Protein AF-A0A4R5XSG5-F1 (afdb_monomer_lite)

Foldseek 3Di:
DDDDDDDDPPVNVVVVVVVVVVVCVVVVVVVVVVVVVVVVVVVVVVQVVVVVVQVVCCVVPVDRPQDFDQDPNKTWGWDADVVVPFIKIWTDDPHDIDIDTDD

pLDDT: mean 76.27, std 11.82, range [43.53, 94.81]

Sequence (103 aa):
MLKNNQGFALYESMLALGCITFLCLTILPLLSIIVMKVEDSKERANSWVVLHEQIQSIHASGQIQSFEIIRDGVAYTTILDEGEGGLCIHYETRSKKKKTCLS

Radius of gyration: 26.03 Å; chains: 1; bounding box: 62×28×70 Å

Secondary structure (DSSP, 8-state):
-----SS--HHHHHHHHHHHHHHHHHHHHHHHHHHHHHHHHHHHHHHHHHHHHHHHHHHHHSS-----EEETTEEEEEEEETTTTEEEEEEEETTEEEEEE--

Structure (mmCIF, N/CA/C/O backbone):
data_AF-A0A4R5XSG5-F1
#
_entry.id   AF-A0A4R5XSG5-F1
#
loop_
_atom_site.group_PDB
_atom_site.id
_atom_site.type_symbol
_atom_site.label_atom_id
_atom_site.label_alt_id
_atom_site.label_comp_id
_atom_site.label_asym_id
_atom_site.label_entity_id
_atom_site.label_seq_id
_atom_site.pdbx_PDB_ins_code
_atom_site.Cartn_x
_atom_site.Cartn_y
_atom_site.Cartn_z
_atom_site.occupancy
_atom_site.B_iso_or_equiv
_atom_site.auth_seq_id
_atom_site.auth_comp_id
_atom_site.auth_asym_id
_atom_site.auth_atom_id
_atom_site.pdbx_PDB_model_num
ATOM 1 N N . MET A 1 1 ? 34.759 -10.744 -47.020 1.00 43.53 1 MET A N 1
ATOM 2 C CA . MET A 1 1 ? 33.456 -11.439 -47.091 1.00 43.53 1 MET A CA 1
ATOM 3 C C . MET A 1 1 ? 32.662 -11.076 -45.844 1.00 43.53 1 MET A C 1
ATOM 5 O O . MET A 1 1 ? 32.929 -11.625 -44.790 1.00 43.53 1 MET A O 1
ATOM 9 N N . LEU A 1 2 ? 31.743 -10.118 -45.948 1.00 53.38 2 LEU A N 1
ATOM 10 C CA . LEU A 1 2 ? 30.639 -9.958 -44.999 1.00 53.38 2 LEU A CA 1
ATOM 11 C C . LEU A 1 2 ? 29.453 -9.455 -45.825 1.00 53.38 2 LEU A C 1
ATOM 13 O O . LEU A 1 2 ? 29.273 -8.262 -46.049 1.00 53.38 2 LEU A O 1
ATOM 17 N N . LYS A 1 3 ? 28.751 -10.400 -46.447 1.00 47.97 3 LYS A N 1
ATOM 18 C CA . LYS A 1 3 ? 27.628 -10.122 -47.339 1.00 47.97 3 LYS A CA 1
ATOM 19 C C . LYS A 1 3 ? 26.372 -10.173 -46.469 1.00 47.97 3 LYS A C 1
ATOM 21 O O . LYS A 1 3 ? 25.848 -11.254 -46.227 1.00 47.97 3 LYS A O 1
ATOM 26 N N . ASN A 1 4 ? 25.964 -9.025 -45.924 1.00 57.09 4 ASN A N 1
ATOM 27 C CA . ASN A 1 4 ? 24.727 -8.910 -45.154 1.00 57.09 4 ASN A CA 1
ATOM 28 C C . ASN A 1 4 ? 23.546 -8.786 -46.126 1.00 57.09 4 ASN A C 1
ATOM 30 O O . ASN A 1 4 ? 23.193 -7.688 -46.546 1.00 57.09 4 ASN A O 1
ATOM 34 N N . ASN A 1 5 ? 22.980 -9.923 -46.525 1.00 60.25 5 ASN A N 1
ATOM 35 C CA . ASN A 1 5 ? 21.681 -9.971 -47.183 1.00 60.25 5 ASN A CA 1
ATOM 36 C C . ASN A 1 5 ? 20.633 -10.324 -46.114 1.00 60.25 5 ASN A C 1
ATOM 38 O O . ASN A 1 5 ? 20.635 -11.438 -45.605 1.00 60.25 5 ASN A O 1
ATOM 42 N N . GLN A 1 6 ? 19.731 -9.377 -45.832 1.00 61.69 6 GLN A N 1
ATOM 43 C CA . GLN A 1 6 ? 18.424 -9.581 -45.179 1.00 61.69 6 GLN A CA 1
ATOM 44 C C . GLN A 1 6 ? 18.393 -9.975 -43.685 1.00 61.69 6 GLN A C 1
ATOM 46 O O . GLN A 1 6 ? 17.587 -10.807 -43.275 1.00 61.69 6 GLN A O 1
ATOM 51 N N . GLY A 1 7 ? 19.172 -9.301 -42.837 1.00 58.97 7 GLY A N 1
ATOM 52 C CA . GLY A 1 7 ? 18.981 -9.327 -41.382 1.00 58.97 7 GLY A CA 1
ATOM 53 C C . GLY A 1 7 ? 19.482 -8.038 -40.733 1.00 58.97 7 GLY A C 1
ATOM 54 O O . GLY A 1 7 ? 20.479 -7.480 -41.199 1.00 58.97 7 GLY A O 1
ATOM 55 N N . PHE A 1 8 ? 18.769 -7.563 -39.699 1.00 59.88 8 PHE A N 1
ATOM 56 C CA . PHE A 1 8 ? 19.156 -6.424 -38.848 1.00 59.88 8 PHE A CA 1
ATOM 57 C C . PHE A 1 8 ? 20.666 -6.471 -38.581 1.00 59.88 8 PHE A C 1
ATOM 59 O O . PHE A 1 8 ? 21.185 -7.501 -38.137 1.00 59.88 8 PHE A O 1
ATOM 66 N N . ALA A 1 9 ? 21.391 -5.396 -38.896 1.00 76.50 9 ALA A N 1
ATOM 67 C CA . ALA A 1 9 ? 22.835 -5.388 -38.695 1.00 76.50 9 ALA A CA 1
ATOM 68 C C . ALA A 1 9 ? 23.137 -5.539 -37.193 1.00 76.50 9 ALA A C 1
ATOM 70 O O . ALA A 1 9 ? 22.435 -4.967 -36.364 1.00 76.50 9 ALA A O 1
ATOM 71 N N . LEU A 1 10 ? 24.193 -6.274 -36.821 1.00 77.69 10 LEU A N 1
ATOM 72 C CA . LEU A 1 10 ? 24.550 -6.522 -35.410 1.00 77.69 10 LEU A CA 1
ATOM 73 C C . LEU A 1 10 ? 24.588 -5.241 -34.555 1.00 77.69 10 LEU A C 1
ATOM 75 O O . LEU A 1 10 ? 24.213 -5.265 -33.384 1.00 77.69 10 LEU A O 1
ATOM 79 N N . TYR A 1 11 ? 25.001 -4.117 -35.151 1.00 80.19 11 TYR A N 1
ATOM 80 C CA . TYR A 1 11 ? 25.010 -2.812 -34.488 1.00 80.19 11 TYR A CA 1
ATOM 81 C C . TYR A 1 11 ? 23.590 -2.313 -34.157 1.00 80.19 11 TYR A C 1
ATOM 83 O O . TYR A 1 11 ? 23.358 -1.800 -33.064 1.00 80.19 11 TYR A O 1
ATOM 91 N N . GLU A 1 12 ? 22.631 -2.493 -35.067 1.00 80.88 12 GLU A N 1
ATOM 92 C CA . GLU A 1 12 ? 21.232 -2.103 -34.874 1.00 80.88 12 GLU A CA 1
ATOM 93 C C . GLU A 1 12 ? 20.579 -2.974 -33.799 1.00 80.88 12 GLU A C 1
ATOM 95 O O . GLU A 1 12 ? 19.838 -2.467 -32.960 1.00 80.88 12 GLU A O 1
ATOM 100 N N . SER A 1 13 ? 20.903 -4.272 -33.767 1.00 84.81 13 SER A N 1
ATOM 101 C CA . SER A 1 13 ? 20.431 -5.182 -32.718 1.00 84.81 13 SER A CA 1
ATOM 102 C C . SER A 1 13 ? 20.966 -4.802 -31.336 1.00 84.81 13 SER A C 1
ATOM 104 O O . SER A 1 13 ? 20.212 -4.817 -30.365 1.00 84.81 13 SER A O 1
ATOM 106 N N . MET A 1 14 ? 22.244 -4.417 -31.234 1.00 86.88 14 MET A N 1
ATOM 107 C CA . MET A 1 14 ? 22.824 -3.932 -29.976 1.00 86.88 14 MET A CA 1
ATOM 108 C C . MET A 1 14 ? 22.182 -2.624 -29.511 1.00 86.88 14 MET A C 1
ATOM 110 O O . MET A 1 14 ? 21.879 -2.475 -28.327 1.00 86.88 14 MET A O 1
ATOM 114 N N . LEU A 1 15 ? 21.931 -1.696 -30.436 1.00 88.69 15 LEU A N 1
ATOM 115 C CA . LEU A 1 15 ? 21.280 -0.427 -30.123 1.00 88.69 15 LEU A CA 1
ATOM 116 C C . LEU A 1 15 ? 19.830 -0.640 -29.663 1.00 88.69 15 LEU A C 1
ATOM 118 O O . LEU A 1 15 ? 19.426 -0.089 -28.640 1.00 88.69 15 LEU A O 1
ATOM 122 N N . ALA A 1 16 ? 19.077 -1.505 -30.347 1.00 89.88 16 ALA A N 1
ATOM 123 C CA . ALA A 1 16 ? 17.715 -1.862 -29.957 1.00 89.88 16 ALA A CA 1
ATOM 124 C C . ALA A 1 16 ? 17.665 -2.520 -28.568 1.00 89.88 16 ALA A C 1
ATOM 126 O O . ALA A 1 16 ? 16.826 -2.155 -27.743 1.00 89.88 16 ALA A O 1
ATOM 127 N N . LEU A 1 17 ? 18.591 -3.438 -28.270 1.00 91.12 17 LEU A N 1
ATOM 128 C CA . LEU A 1 17 ? 18.682 -4.073 -26.955 1.00 91.12 17 LEU A CA 1
ATOM 129 C C . LEU A 1 17 ? 19.006 -3.050 -25.852 1.00 91.12 17 LEU A C 1
ATOM 131 O O . LEU A 1 17 ? 18.400 -3.084 -24.780 1.00 91.12 17 LEU A O 1
ATOM 135 N N . GLY A 1 18 ? 19.905 -2.100 -26.126 1.00 92.75 18 GLY A N 1
ATOM 136 C CA . GLY A 1 18 ? 20.209 -0.986 -25.224 1.00 92.75 18 GLY A CA 1
ATOM 137 C C . GLY A 1 18 ? 18.979 -0.124 -24.921 1.00 92.75 18 GLY A C 1
ATOM 138 O O . GLY A 1 18 ? 18.693 0.172 -23.762 1.00 92.75 18 GLY A O 1
ATOM 139 N N . CYS A 1 19 ? 18.189 0.214 -25.941 1.00 92.75 19 CYS A N 1
ATOM 140 C CA . CYS A 1 19 ? 16.945 0.960 -25.752 1.00 92.75 19 CYS A CA 1
ATOM 141 C C . CYS A 1 19 ? 15.908 0.176 -24.934 1.00 92.75 19 CYS A C 1
ATOM 143 O O . CYS A 1 19 ? 15.300 0.736 -24.024 1.00 92.75 19 CYS A O 1
ATOM 145 N N . ILE A 1 20 ? 15.722 -1.118 -25.217 1.00 93.94 20 ILE A N 1
ATOM 146 C CA . ILE A 1 20 ? 14.758 -1.963 -24.494 1.00 93.94 20 ILE A CA 1
ATOM 147 C C . ILE A 1 20 ? 15.161 -2.101 -23.026 1.00 93.94 20 ILE A C 1
ATOM 149 O O . ILE A 1 20 ? 14.332 -1.920 -22.139 1.00 93.94 20 ILE A O 1
ATOM 153 N N . THR A 1 21 ? 16.436 -2.373 -22.754 1.00 93.44 21 THR A N 1
ATOM 154 C CA . THR A 1 21 ? 16.940 -2.495 -21.379 1.00 93.44 21 THR A CA 1
ATOM 155 C C . THR A 1 21 ? 16.804 -1.185 -20.605 1.00 93.44 21 THR A C 1
ATOM 157 O O . THR A 1 21 ? 16.334 -1.206 -19.469 1.00 93.44 21 THR A O 1
ATOM 160 N N . PHE A 1 22 ? 17.107 -0.041 -21.224 1.00 94.81 22 PHE A N 1
ATOM 161 C CA . PHE A 1 22 ? 16.880 1.275 -20.622 1.00 94.81 22 PHE A CA 1
ATOM 162 C C . PHE A 1 22 ? 15.397 1.530 -20.305 1.00 94.81 22 PHE A C 1
ATOM 164 O O . PHE A 1 22 ? 15.054 1.994 -19.213 1.00 94.81 22 PHE A O 1
ATOM 171 N N . LEU A 1 23 ? 14.494 1.177 -21.224 1.00 93.69 23 LEU A N 1
ATOM 172 C CA . LEU A 1 23 ? 13.052 1.266 -20.989 1.00 93.69 23 LEU A CA 1
ATOM 173 C C . LEU A 1 23 ? 12.610 0.352 -19.842 1.00 93.69 23 LEU A C 1
ATOM 175 O O . LEU A 1 23 ? 11.880 0.790 -18.959 1.00 93.69 23 LEU A O 1
ATOM 179 N N . CYS A 1 24 ? 13.088 -0.889 -19.782 1.00 93.00 24 CYS A N 1
ATOM 180 C CA . CYS A 1 24 ? 12.766 -1.790 -18.676 1.00 93.00 24 CYS A CA 1
ATOM 181 C C . CYS A 1 24 ? 13.254 -1.242 -17.327 1.00 93.00 24 CYS A C 1
ATOM 183 O O . CYS A 1 24 ? 12.506 -1.274 -16.350 1.00 93.00 24 CYS A O 1
ATOM 185 N N . LEU A 1 25 ? 14.469 -0.688 -17.277 1.00 93.25 25 LEU A N 1
ATOM 186 C CA . LEU A 1 25 ? 15.041 -0.106 -16.059 1.00 93.25 25 LEU A CA 1
ATOM 187 C C . LEU A 1 25 ? 14.273 1.120 -15.557 1.00 93.25 25 LEU A C 1
ATOM 189 O O . LEU A 1 25 ? 14.309 1.402 -14.364 1.00 93.25 25 LEU A O 1
ATOM 193 N N . THR A 1 26 ? 13.570 1.836 -16.434 1.00 92.31 26 THR A N 1
ATOM 194 C CA . THR A 1 26 ? 12.767 3.010 -16.060 1.00 92.31 26 THR A CA 1
ATOM 195 C C . THR A 1 26 ? 11.314 2.649 -15.754 1.00 92.31 26 THR A C 1
ATOM 197 O O . THR A 1 26 ? 10.748 3.140 -14.779 1.00 92.31 26 THR A O 1
ATOM 200 N N . ILE A 1 27 ? 10.712 1.748 -16.531 1.00 94.06 27 ILE A N 1
ATOM 201 C CA . ILE A 1 27 ? 9.302 1.362 -16.386 1.00 94.06 27 ILE A CA 1
ATOM 202 C C . ILE A 1 27 ? 9.074 0.520 -15.127 1.00 94.06 27 ILE A C 1
ATOM 204 O O . ILE A 1 27 ? 8.101 0.754 -14.412 1.00 94.06 27 ILE A O 1
ATOM 208 N N . LEU A 1 28 ? 9.959 -0.432 -14.815 1.00 92.06 28 LEU A N 1
ATOM 209 C CA . LEU A 1 28 ? 9.797 -1.301 -13.643 1.00 92.06 28 LEU A CA 1
ATOM 210 C C . LEU A 1 28 ? 9.722 -0.538 -12.305 1.00 92.06 28 LEU A C 1
ATOM 212 O O . LEU A 1 28 ? 8.766 -0.771 -11.558 1.00 92.06 28 LEU A O 1
ATOM 216 N N . PRO A 1 29 ? 10.643 0.392 -11.972 1.00 91.44 29 PRO A N 1
ATOM 217 C CA . PRO A 1 29 ? 10.531 1.150 -10.728 1.00 91.44 29 PRO A CA 1
ATOM 218 C C . PRO A 1 29 ? 9.306 2.072 -10.723 1.00 91.44 29 PRO A C 1
ATOM 220 O O . PRO A 1 29 ? 8.659 2.212 -9.685 1.00 91.44 29 PRO A O 1
ATOM 223 N N . LEU A 1 30 ? 8.933 2.654 -11.869 1.00 92.88 30 LEU A N 1
ATOM 224 C CA . LEU A 1 30 ? 7.721 3.471 -11.980 1.00 92.88 30 LEU A CA 1
ATOM 225 C C . LEU A 1 30 ? 6.460 2.661 -11.668 1.00 92.88 30 LEU A C 1
ATOM 227 O O . LEU A 1 30 ? 5.628 3.113 -10.881 1.00 92.88 30 LEU A O 1
ATOM 231 N N . LEU A 1 31 ? 6.338 1.453 -12.224 1.00 91.31 31 LEU A N 1
ATOM 232 C CA . LEU A 1 31 ? 5.224 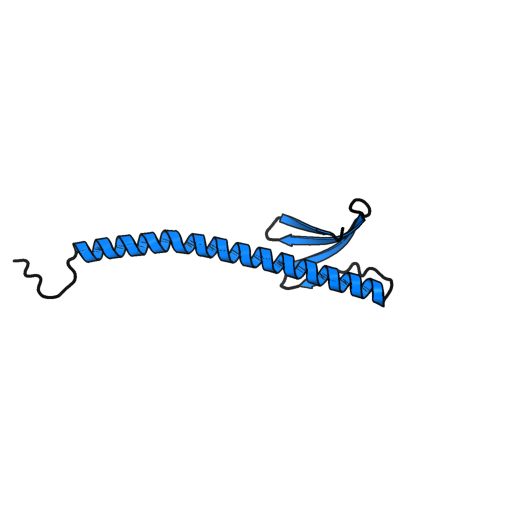0.553 -11.927 1.00 91.31 31 LEU A CA 1
ATOM 233 C C . LEU A 1 31 ? 5.168 0.207 -10.439 1.00 91.31 31 LEU A C 1
ATOM 235 O O . LEU A 1 31 ? 4.096 0.282 -9.844 1.00 91.31 31 LEU A O 1
ATOM 239 N N . SER A 1 32 ? 6.312 -0.088 -9.815 1.00 89.44 32 SER A N 1
ATOM 240 C CA . SER A 1 32 ? 6.368 -0.356 -8.374 1.00 89.44 32 SER A CA 1
ATOM 241 C C . SER A 1 32 ? 5.854 0.829 -7.550 1.00 89.44 32 SER A C 1
ATOM 243 O O . SER A 1 32 ? 5.058 0.640 -6.632 1.00 89.44 32 SER A O 1
ATOM 245 N N . ILE A 1 33 ? 6.262 2.057 -7.885 1.00 90.06 33 ILE A N 1
ATOM 246 C CA . ILE A 1 33 ? 5.804 3.271 -7.190 1.00 90.06 33 ILE A CA 1
ATOM 247 C C . ILE A 1 33 ? 4.292 3.462 -7.360 1.00 90.06 33 ILE A C 1
ATOM 249 O O . ILE A 1 33 ? 3.606 3.835 -6.407 1.00 90.06 33 ILE A O 1
ATOM 253 N N . ILE A 1 34 ? 3.765 3.215 -8.561 1.00 90.94 34 ILE A N 1
ATOM 254 C CA . ILE A 1 34 ? 2.330 3.335 -8.843 1.00 90.94 34 ILE A CA 1
ATOM 255 C C . ILE A 1 34 ? 1.542 2.310 -8.029 1.00 90.94 34 ILE A C 1
ATOM 257 O O . ILE A 1 34 ? 0.587 2.691 -7.356 1.00 90.94 34 ILE A O 1
ATOM 261 N N . VAL A 1 35 ? 1.956 1.040 -8.034 1.00 90.19 35 VAL A N 1
ATOM 262 C CA . VAL A 1 35 ? 1.285 -0.022 -7.269 1.00 90.19 35 VAL A CA 1
ATOM 263 C C . VAL A 1 35 ? 1.275 0.310 -5.778 1.00 90.19 35 VAL A C 1
ATOM 265 O O . VAL A 1 35 ? 0.216 0.259 -5.160 1.00 90.19 35 VAL A O 1
ATOM 268 N N . MET A 1 36 ? 2.403 0.762 -5.220 1.00 84.00 36 MET A N 1
ATOM 269 C CA . MET A 1 36 ? 2.464 1.182 -3.815 1.00 84.00 36 MET A CA 1
ATOM 270 C C . MET A 1 36 ? 1.496 2.332 -3.503 1.00 84.00 36 MET A C 1
ATOM 272 O O . MET A 1 36 ? 0.822 2.309 -2.477 1.00 84.00 36 MET A O 1
ATOM 276 N N . LYS A 1 37 ? 1.383 3.328 -4.393 1.00 86.25 37 LYS A N 1
ATOM 277 C CA . LYS A 1 37 ? 0.424 4.431 -4.218 1.00 86.25 37 LYS A CA 1
ATOM 278 C C . LYS A 1 37 ? -1.028 3.966 -4.296 1.00 86.25 37 LYS A C 1
ATOM 280 O O . LYS A 1 37 ? -1.872 4.503 -3.582 1.00 86.25 37 LYS A O 1
ATOM 285 N N . VAL A 1 38 ? -1.326 3.005 -5.168 1.00 86.50 38 VAL A N 1
ATOM 286 C CA . VAL A 1 38 ? -2.671 2.430 -5.297 1.00 86.50 38 VAL A CA 1
ATOM 287 C C . VAL A 1 38 ? -3.041 1.652 -4.036 1.00 86.50 38 VAL A C 1
ATOM 289 O O . VAL A 1 38 ? -4.143 1.840 -3.526 1.00 86.50 38 VAL A O 1
ATOM 292 N N . GLU A 1 39 ? -2.122 0.851 -3.494 1.00 84.12 39 GLU A N 1
ATOM 293 C CA . GLU A 1 39 ? -2.320 0.150 -2.218 1.00 84.12 39 GLU A CA 1
ATOM 294 C C . GLU A 1 39 ? -2.572 1.138 -1.070 1.00 84.12 39 GLU A C 1
ATOM 296 O O . GLU A 1 39 ? -3.590 1.031 -0.388 1.00 84.12 39 GLU A O 1
ATOM 301 N N . ASP A 1 40 ? -1.731 2.169 -0.924 1.00 83.50 40 ASP A N 1
ATOM 302 C CA . ASP A 1 40 ? -1.910 3.220 0.090 1.00 83.50 40 ASP A CA 1
ATOM 303 C C . ASP A 1 40 ? -3.266 3.939 -0.047 1.00 83.50 40 ASP A C 1
ATOM 305 O O . ASP A 1 40 ? -3.914 4.276 0.949 1.00 83.50 40 ASP A O 1
ATOM 309 N N . SER A 1 41 ? -3.705 4.201 -1.282 1.00 83.44 41 SER A N 1
ATOM 310 C CA . SER A 1 41 ? -5.003 4.826 -1.548 1.00 83.44 41 SER A CA 1
ATOM 311 C C . SER A 1 41 ? -6.163 3.900 -1.194 1.00 83.44 41 SER A C 1
ATOM 313 O O . SER A 1 41 ? -7.173 4.368 -0.666 1.00 83.44 41 SER A O 1
ATOM 315 N N . LYS A 1 42 ? -6.032 2.600 -1.475 1.00 84.56 42 LYS A N 1
ATOM 316 C CA . LYS A 1 42 ? -7.043 1.596 -1.139 1.00 84.56 42 LYS A CA 1
ATOM 317 C C . LYS A 1 42 ? -7.197 1.470 0.376 1.00 84.56 42 LYS A C 1
ATOM 319 O O . LYS A 1 42 ? -8.318 1.486 0.872 1.00 84.56 42 LYS A O 1
ATOM 324 N N . GLU A 1 43 ? -6.094 1.424 1.118 1.00 82.12 43 GLU A N 1
ATOM 325 C CA . GLU A 1 43 ? -6.123 1.366 2.584 1.00 82.12 43 GLU A CA 1
ATOM 326 C C . GLU A 1 43 ? -6.782 2.601 3.209 1.00 82.12 43 GLU A C 1
ATOM 328 O O . GLU A 1 43 ? -7.576 2.463 4.139 1.00 82.12 43 GLU A O 1
ATOM 333 N N . ARG A 1 44 ? -6.508 3.800 2.670 1.00 82.31 44 ARG A N 1
ATOM 334 C CA . ARG A 1 44 ? -7.192 5.037 3.084 1.00 82.31 44 ARG A CA 1
ATOM 335 C C . ARG A 1 44 ? -8.686 5.000 2.775 1.00 82.31 44 ARG A C 1
ATOM 337 O O . ARG A 1 44 ? -9.484 5.442 3.590 1.00 82.31 44 ARG A O 1
ATOM 344 N N . ALA A 1 45 ? -9.082 4.498 1.607 1.00 83.31 45 ALA A N 1
ATOM 345 C CA . ALA A 1 45 ? -10.498 4.355 1.281 1.00 83.31 45 ALA A CA 1
ATOM 346 C C . ALA A 1 45 ? -11.183 3.379 2.252 1.00 83.31 45 ALA A C 1
ATOM 348 O O . ALA A 1 45 ? -12.229 3.702 2.808 1.00 83.31 45 ALA A O 1
ATOM 349 N N . ASN A 1 46 ? -10.549 2.237 2.533 1.00 83.19 46 ASN A N 1
ATOM 350 C CA . ASN A 1 46 ? -11.046 1.264 3.501 1.00 83.19 46 ASN A CA 1
ATOM 351 C C . ASN A 1 46 ? -11.188 1.872 4.905 1.00 83.19 46 ASN A C 1
ATOM 353 O O . ASN A 1 46 ? -12.210 1.637 5.546 1.00 83.19 46 ASN A O 1
ATOM 357 N N . SER A 1 47 ? -10.233 2.691 5.371 1.00 79.75 47 SER A N 1
ATOM 358 C CA . SER A 1 47 ? -10.340 3.338 6.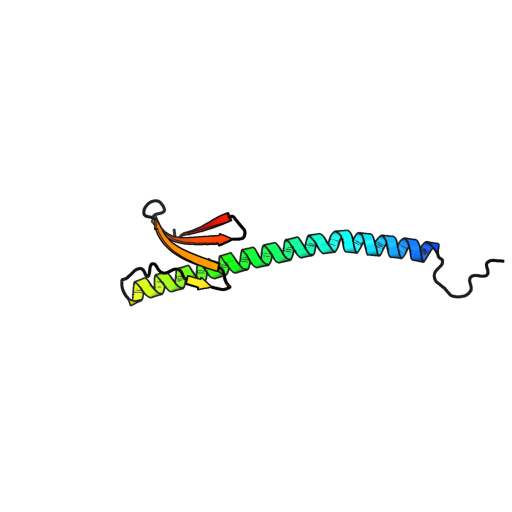688 1.00 79.75 47 SER A CA 1
ATOM 359 C C . SER A 1 47 ? -11.542 4.281 6.778 1.00 79.75 47 SER A C 1
ATOM 361 O O . SER A 1 47 ? -12.224 4.294 7.799 1.00 79.75 47 SER A O 1
ATOM 363 N N . TRP A 1 48 ? -11.856 5.019 5.707 1.00 81.00 48 TRP A N 1
ATOM 364 C CA . TRP A 1 48 ? -13.067 5.848 5.639 1.00 81.00 48 TRP A CA 1
ATOM 365 C C . TRP A 1 48 ? -14.355 5.026 5.670 1.00 81.00 48 TRP A C 1
ATOM 367 O O . TRP A 1 48 ? -15.306 5.413 6.347 1.00 81.00 48 TRP A O 1
ATOM 377 N N . VAL A 1 49 ? -14.395 3.887 4.974 1.00 84.50 49 VAL A N 1
ATOM 378 C CA . VAL A 1 49 ? -15.573 3.008 4.998 1.00 84.50 49 VAL A CA 1
ATOM 379 C C . VAL A 1 49 ? -15.785 2.434 6.399 1.00 84.50 49 VAL A C 1
ATOM 381 O O . VAL A 1 49 ? -16.904 2.482 6.900 1.00 84.50 49 VAL A O 1
ATOM 384 N N . VAL A 1 50 ? -14.724 1.962 7.066 1.00 82.56 50 VAL A N 1
ATOM 385 C CA . VAL A 1 50 ? -14.823 1.464 8.451 1.00 82.56 50 VAL A CA 1
ATOM 386 C C . VAL A 1 50 ? -15.280 2.580 9.400 1.00 82.56 50 VAL A C 1
ATOM 388 O O . VAL A 1 50 ? -16.101 2.338 10.280 1.00 82.56 50 VAL A O 1
ATOM 391 N N . LEU A 1 51 ? -14.817 3.819 9.200 1.00 79.50 51 LEU A N 1
ATOM 392 C CA . LEU A 1 51 ? -15.251 4.975 9.996 1.00 79.50 51 LEU A CA 1
ATOM 393 C C . LEU A 1 51 ? -16.746 5.233 9.837 1.00 79.50 51 LEU A C 1
ATOM 395 O O . LEU A 1 51 ? -17.457 5.414 10.824 1.00 79.50 51 LEU A O 1
ATOM 399 N N . HIS A 1 52 ? -17.227 5.204 8.599 1.00 82.06 52 HIS A N 1
ATOM 400 C CA . HIS A 1 52 ? -18.638 5.392 8.298 1.00 82.06 52 HIS A CA 1
ATOM 401 C C . HIS A 1 52 ? -19.504 4.253 8.861 1.00 82.06 52 HIS A C 1
ATOM 403 O O . HIS A 1 52 ? -20.554 4.514 9.445 1.00 82.06 52 HIS A O 1
ATOM 409 N N . GLU A 1 53 ? -19.059 2.999 8.734 1.00 80.81 53 GLU A N 1
ATOM 410 C CA . GLU A 1 53 ? -19.725 1.829 9.327 1.00 80.81 53 GLU A CA 1
ATOM 411 C C . GLU A 1 53 ? -19.833 1.968 10.857 1.00 80.81 53 GLU A C 1
ATOM 413 O O . GLU A 1 53 ? -20.894 1.709 11.429 1.00 80.81 53 GLU A O 1
ATOM 418 N N . GLN A 1 54 ? -18.778 2.453 11.520 1.00 77.69 54 GLN A N 1
ATOM 419 C CA . GLN A 1 54 ? -18.778 2.696 12.964 1.00 77.69 54 GLN A CA 1
ATOM 420 C C . GLN A 1 54 ? -19.728 3.825 13.374 1.00 77.69 54 GLN A C 1
ATOM 422 O O . GLN A 1 54 ? -20.493 3.661 14.321 1.00 77.69 54 GLN A O 1
ATOM 427 N N . ILE A 1 55 ? -19.754 4.941 12.643 1.00 78.38 55 ILE A N 1
ATOM 428 C CA . ILE A 1 55 ? -20.708 6.036 12.898 1.00 78.38 55 ILE A CA 1
ATOM 429 C C . ILE A 1 55 ? -22.147 5.549 12.738 1.00 78.38 55 ILE A C 1
ATOM 431 O O . ILE A 1 55 ? -23.001 5.845 13.574 1.00 78.38 55 ILE A O 1
ATOM 435 N N . GLN A 1 56 ? -22.418 4.766 11.694 1.00 79.31 56 GLN A N 1
ATOM 436 C CA . GLN A 1 56 ? -23.738 4.194 11.463 1.00 79.31 56 GLN A CA 1
ATOM 437 C C . GLN A 1 56 ? -24.127 3.204 12.570 1.00 79.31 56 GLN A C 1
ATOM 439 O O . GLN A 1 56 ? -25.269 3.229 13.029 1.00 79.31 56 GLN A O 1
ATOM 444 N N . SER A 1 57 ? -23.183 2.379 13.041 1.00 74.06 57 SER A N 1
ATOM 445 C CA . SER A 1 57 ? -23.383 1.515 14.209 1.00 74.06 57 SER A CA 1
ATOM 446 C C . SER A 1 57 ? -23.719 2.337 15.450 1.00 74.06 57 SER A C 1
ATOM 448 O O . SER A 1 57 ? -24.710 2.040 16.105 1.00 74.06 57 SER A O 1
ATOM 450 N N . ILE A 1 58 ? -22.956 3.393 15.752 1.00 75.31 58 ILE A N 1
ATOM 451 C CA . ILE A 1 58 ? -23.205 4.268 16.909 1.00 75.31 58 ILE A CA 1
ATOM 452 C C . ILE A 1 58 ? -24.594 4.908 16.814 1.00 75.31 58 ILE A C 1
ATOM 454 O O . ILE A 1 58 ? -25.328 4.919 17.797 1.00 75.31 58 ILE A O 1
ATOM 458 N N . HIS A 1 59 ? -24.992 5.390 15.635 1.00 74.06 59 HIS A N 1
ATOM 459 C CA . HIS A 1 59 ? -26.320 5.968 15.433 1.00 74.06 59 HIS A CA 1
ATOM 460 C C . HIS A 1 59 ? -27.447 4.932 15.606 1.00 74.06 59 HIS A C 1
ATOM 462 O O . HIS A 1 59 ? -28.541 5.276 16.048 1.00 74.06 59 HIS A O 1
ATOM 468 N N . ALA A 1 60 ? -27.203 3.666 15.254 1.00 74.69 60 ALA A N 1
ATOM 469 C CA . ALA A 1 60 ? -28.198 2.599 15.338 1.00 74.69 60 ALA A CA 1
ATOM 470 C C . ALA A 1 60 ? -28.293 1.942 16.729 1.00 74.69 60 ALA A C 1
ATOM 472 O O . ALA A 1 60 ? -29.392 1.595 17.157 1.00 74.69 60 ALA A O 1
ATOM 473 N N . SER A 1 61 ? -27.169 1.742 17.423 1.00 74.25 61 SER A N 1
ATOM 474 C CA . SER A 1 61 ? -27.089 0.989 18.686 1.00 74.25 61 SER A CA 1
ATOM 475 C C . SER A 1 61 ? -26.777 1.850 19.913 1.00 74.25 61 SER A C 1
ATOM 477 O O . SER A 1 61 ? -26.912 1.376 21.040 1.00 74.25 61 SER A O 1
ATOM 479 N N . GLY A 1 62 ? -26.339 3.097 19.719 1.00 63.00 62 GLY A N 1
ATOM 480 C CA . GLY A 1 62 ? -25.892 3.988 20.791 1.00 63.00 62 GLY A CA 1
ATOM 481 C C . GLY A 1 62 ? -24.567 3.579 21.446 1.00 63.00 62 GLY A C 1
ATOM 482 O O . GLY A 1 62 ? -24.165 4.206 22.424 1.00 63.00 62 GLY A O 1
ATOM 483 N N . GLN A 1 63 ? -23.885 2.541 20.946 1.00 60.94 63 GLN A N 1
ATOM 484 C CA . GLN A 1 63 ? -22.638 2.028 21.517 1.00 60.94 63 GLN A CA 1
ATOM 485 C C . GLN A 1 63 ? -21.490 2.082 20.508 1.00 60.94 63 GLN A C 1
ATOM 487 O O . GLN A 1 63 ? -21.637 1.708 19.342 1.00 60.94 63 GLN A O 1
ATOM 492 N N . ILE A 1 64 ? -20.319 2.512 20.987 1.00 63.78 64 ILE A N 1
ATOM 493 C CA . ILE A 1 64 ? -19.064 2.420 20.238 1.00 63.78 64 ILE A CA 1
ATOM 494 C C . ILE A 1 64 ? -18.613 0.963 20.293 1.00 63.78 64 ILE A C 1
ATOM 496 O O . ILE A 1 64 ? -18.269 0.442 21.354 1.00 63.78 64 ILE A O 1
ATOM 500 N N . GLN A 1 65 ? -18.615 0.301 19.143 1.00 61.84 65 GLN A N 1
ATOM 501 C CA . GLN A 1 65 ? -18.097 -1.051 19.011 1.00 61.84 65 GLN A CA 1
ATOM 502 C C . GLN A 1 65 ? -16.568 -0.985 18.918 1.00 61.84 65 GLN A C 1
ATOM 504 O O . GLN A 1 65 ? -16.008 -0.854 17.832 1.0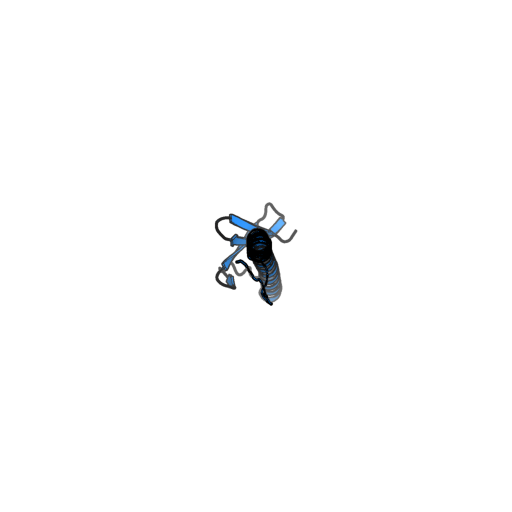0 61.84 65 GLN A O 1
ATOM 509 N N . SER A 1 66 ? -15.886 -1.061 20.067 1.00 57.84 66 SER A N 1
ATOM 510 C CA . SER A 1 66 ? -14.419 -1.040 20.192 1.00 57.84 66 SER A CA 1
ATOM 511 C C . SER A 1 66 ? -13.768 -2.367 19.771 1.00 57.84 66 SER A C 1
ATOM 513 O O . SER A 1 66 ? -12.937 -2.923 20.493 1.00 57.84 66 SER A O 1
ATOM 515 N N . PHE A 1 67 ? -14.190 -2.924 18.638 1.00 63.72 67 PHE A N 1
ATOM 516 C CA . PHE A 1 67 ? -13.656 -4.177 18.120 1.00 63.72 67 PHE A CA 1
ATOM 517 C C . PHE A 1 67 ? -12.609 -3.908 17.042 1.00 63.72 67 PHE A C 1
ATOM 519 O O . PHE A 1 67 ? -12.716 -2.968 16.255 1.00 63.72 67 PHE A O 1
ATOM 526 N N . GLU A 1 68 ? -11.590 -4.760 17.020 1.00 67.38 68 GLU A N 1
ATOM 527 C CA . GLU A 1 68 ? -10.628 -4.844 15.931 1.00 67.38 68 GLU A CA 1
ATOM 528 C C . GLU A 1 68 ? -11.353 -5.368 14.684 1.00 67.38 68 GLU A C 1
ATOM 530 O O . GLU A 1 68 ? -11.790 -6.519 14.637 1.00 67.38 68 GLU A O 1
ATOM 535 N N . ILE A 1 69 ? -11.528 -4.509 13.679 1.00 71.56 69 ILE A N 1
ATOM 536 C CA . ILE A 1 69 ? -12.127 -4.893 12.400 1.00 71.56 69 ILE A CA 1
ATOM 537 C C . ILE A 1 69 ? -10.993 -5.262 11.456 1.00 71.56 69 ILE A C 1
ATOM 539 O O . ILE A 1 69 ? -10.177 -4.417 11.093 1.00 71.56 69 ILE A O 1
ATOM 543 N N . ILE A 1 70 ? -10.953 -6.523 11.032 1.00 71.12 70 ILE A N 1
ATOM 544 C CA . ILE A 1 70 ? -9.988 -6.994 10.039 1.00 71.12 70 ILE A CA 1
ATOM 545 C C . ILE A 1 70 ? -10.619 -6.843 8.656 1.00 71.12 70 ILE A C 1
ATOM 547 O O . ILE A 1 70 ? -11.594 -7.523 8.332 1.00 71.12 70 ILE A O 1
ATOM 551 N N . ARG A 1 71 ? -10.051 -5.972 7.817 1.00 68.88 71 ARG A N 1
ATOM 552 C CA . ARG A 1 71 ? -10.472 -5.802 6.417 1.00 68.88 71 ARG A CA 1
ATOM 553 C C . ARG A 1 71 ? -9.248 -5.883 5.518 1.00 68.88 71 ARG A C 1
ATOM 555 O O . ARG A 1 71 ? -8.259 -5.205 5.766 1.00 68.88 71 ARG A O 1
ATOM 562 N N . ASP A 1 72 ? -9.301 -6.737 4.498 1.00 65.56 72 ASP A N 1
ATOM 563 C CA . ASP A 1 72 ? -8.173 -7.000 3.588 1.00 65.56 72 ASP A CA 1
ATOM 564 C C . ASP A 1 72 ? -6.856 -7.381 4.309 1.00 65.56 72 ASP A C 1
ATOM 566 O O . ASP A 1 72 ? -5.764 -7.079 3.835 1.00 65.56 72 ASP A O 1
ATOM 570 N N . GLY A 1 73 ? -6.947 -8.046 5.469 1.00 69.38 73 GLY A N 1
ATOM 571 C CA . GLY A 1 73 ? -5.783 -8.449 6.271 1.00 69.38 73 GLY A CA 1
ATOM 572 C C . GLY A 1 73 ? -5.148 -7.329 7.106 1.00 69.38 73 GLY A C 1
ATOM 573 O O . GLY A 1 73 ? -4.138 -7.576 7.760 1.00 69.38 73 GLY A O 1
ATOM 574 N N . VAL A 1 74 ? -5.734 -6.125 7.119 1.00 73.12 74 VAL A N 1
ATOM 575 C CA . VAL A 1 74 ? -5.325 -5.003 7.976 1.00 73.12 74 VAL A CA 1
ATOM 576 C C . VAL A 1 74 ? -6.293 -4.884 9.151 1.00 73.12 74 VAL A C 1
ATOM 578 O O . VAL A 1 74 ? -7.512 -4.880 8.963 1.00 73.12 74 VAL A O 1
ATOM 581 N N . ALA A 1 75 ? -5.742 -4.793 10.360 1.00 75.00 75 ALA A N 1
ATOM 582 C CA . ALA A 1 75 ? -6.492 -4.548 11.582 1.00 75.00 75 ALA A CA 1
ATOM 583 C C . ALA A 1 75 ? -6.760 -3.048 11.763 1.00 75.00 75 ALA A C 1
ATOM 585 O O . ALA A 1 75 ? -5.831 -2.237 11.834 1.00 75.00 75 ALA A O 1
ATOM 586 N N . TYR A 1 76 ? -8.037 -2.690 11.854 1.00 76.06 76 TYR A N 1
ATOM 587 C CA . TYR A 1 76 ? -8.505 -1.341 12.142 1.00 76.06 76 TYR A CA 1
ATOM 588 C C . TYR A 1 76 ? -9.049 -1.302 13.569 1.00 76.06 76 TYR A C 1
ATOM 590 O O . TYR A 1 76 ? -9.949 -2.068 13.916 1.00 76.06 76 TYR A O 1
ATOM 598 N N . THR A 1 77 ? -8.513 -0.407 14.397 1.00 76.44 77 THR A N 1
ATOM 599 C CA . THR A 1 77 ? -8.980 -0.194 15.772 1.00 76.44 77 THR A CA 1
ATOM 600 C C . THR A 1 77 ? -9.618 1.178 15.903 1.00 76.44 77 THR A C 1
ATOM 602 O O . THR A 1 77 ? -9.060 2.191 15.479 1.00 76.44 77 THR A O 1
ATOM 605 N N . THR A 1 78 ? -10.818 1.209 16.471 1.00 71.25 78 THR A N 1
ATOM 606 C CA . THR A 1 78 ? -11.567 2.442 16.703 1.00 71.25 78 THR A CA 1
ATOM 607 C C . THR A 1 78 ? -11.285 2.947 18.114 1.00 71.25 78 THR A C 1
ATOM 609 O O . THR A 1 78 ? -11.526 2.233 19.087 1.00 71.25 78 THR A O 1
ATOM 612 N N . ILE A 1 79 ? -10.770 4.170 18.223 1.00 71.50 79 ILE A N 1
ATOM 613 C CA . ILE A 1 79 ? -10.470 4.847 19.488 1.00 71.50 79 ILE A CA 1
ATOM 614 C C . ILE A 1 79 ? -11.200 6.191 19.475 1.00 71.50 79 ILE A C 1
ATOM 616 O O . ILE A 1 79 ? -11.157 6.922 18.486 1.00 71.50 79 ILE A O 1
ATOM 620 N N . LEU A 1 80 ? -11.900 6.505 20.562 1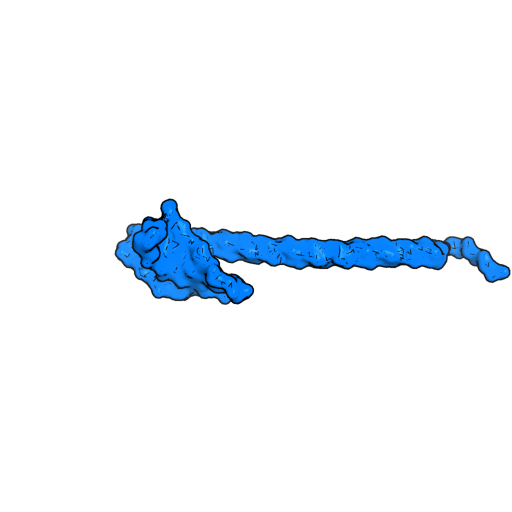.00 66.81 80 LEU A N 1
ATOM 621 C CA . LEU A 1 80 ? -12.456 7.837 20.773 1.00 66.81 80 LEU A CA 1
ATOM 622 C C . LEU A 1 80 ? -11.328 8.720 21.321 1.00 66.81 80 LEU A C 1
ATOM 624 O O . LEU A 1 80 ? -10.847 8.467 22.425 1.00 66.81 80 LEU A O 1
ATOM 628 N N . ASP A 1 81 ? -10.868 9.694 20.537 1.00 65.44 81 ASP A N 1
ATOM 629 C CA . ASP A 1 81 ? -9.807 10.614 20.954 1.00 65.44 81 ASP A CA 1
ATOM 630 C C . ASP A 1 81 ? -10.441 11.962 21.318 1.00 65.44 81 ASP A C 1
ATOM 632 O O . ASP A 1 81 ? -10.851 12.743 20.455 1.00 65.44 81 ASP A O 1
ATOM 636 N N . GLU A 1 82 ? -10.555 12.223 22.622 1.00 59.75 82 GLU A N 1
ATOM 637 C CA . GLU A 1 82 ? -11.117 13.471 23.152 1.00 59.75 82 GLU A CA 1
ATOM 638 C C . GLU A 1 82 ? -10.249 14.700 22.812 1.00 59.75 82 GLU A C 1
ATOM 640 O O . GLU A 1 82 ? -10.747 15.825 22.853 1.00 59.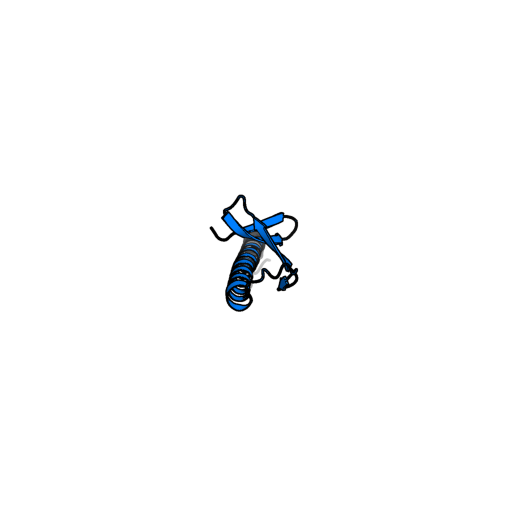75 82 GLU A O 1
ATOM 645 N N . GLY A 1 83 ? -8.974 14.512 22.438 1.00 62.84 83 GLY A N 1
ATOM 646 C CA . GLY A 1 83 ? -8.050 15.594 22.085 1.00 62.84 83 GLY A CA 1
ATOM 647 C C . GLY A 1 83 ? -8.190 16.112 20.650 1.00 62.84 83 GLY A C 1
ATOM 648 O O . GLY A 1 83 ? -7.937 17.290 20.406 1.00 62.84 83 GLY A O 1
ATOM 649 N N . GLU A 1 84 ? -8.615 15.263 19.707 1.00 58.06 84 GLU A N 1
ATOM 650 C CA . GLU A 1 84 ? -8.886 15.646 18.307 1.00 58.06 84 GLU A CA 1
ATOM 651 C C . GLU A 1 84 ? -10.384 15.815 18.005 1.00 58.06 84 GLU A C 1
ATOM 653 O O . GLU A 1 84 ? -10.757 16.116 16.875 1.00 58.06 84 GLU A O 1
ATOM 658 N N . GLY A 1 85 ? -11.238 15.705 19.029 1.00 53.47 85 GLY A N 1
ATOM 659 C CA . GLY A 1 85 ? -12.651 16.069 18.949 1.00 53.47 85 GLY A CA 1
ATOM 660 C C . GLY A 1 85 ? -13.549 15.029 18.279 1.00 53.47 85 GLY A C 1
ATOM 661 O O . GLY A 1 85 ? -14.614 15.399 17.785 1.00 53.47 85 GLY A O 1
ATOM 662 N N . GLY A 1 86 ? -13.175 13.741 18.261 1.00 67.38 86 GLY A N 1
ATOM 663 C CA . GLY A 1 86 ? -14.013 12.755 17.581 1.00 67.38 86 GLY A CA 1
ATOM 664 C C . GLY A 1 86 ? -13.539 11.303 17.564 1.00 67.38 86 GLY A C 1
ATOM 665 O O . GLY A 1 86 ? -12.662 10.860 18.305 1.00 67.38 86 GLY A O 1
ATOM 666 N N . LEU A 1 87 ? -14.200 10.535 16.696 1.00 72.81 87 LEU A N 1
ATOM 667 C CA . LEU A 1 87 ? -13.931 9.122 16.451 1.00 72.81 87 LEU A CA 1
ATOM 668 C C . LEU A 1 87 ? -12.711 8.980 15.529 1.00 72.81 87 LEU A C 1
ATOM 670 O O . LEU A 1 87 ? -12.730 9.462 14.393 1.00 72.81 87 LEU A O 1
ATOM 674 N N . CYS A 1 88 ? -11.675 8.287 15.996 1.00 75.38 88 CYS A N 1
ATOM 675 C CA . CYS A 1 88 ? -10.459 8.011 15.242 1.00 75.38 88 CYS A CA 1
ATOM 676 C C . CYS A 1 88 ? -10.319 6.516 14.950 1.00 75.38 88 CYS A C 1
ATOM 678 O O . CYS A 1 88 ? -10.569 5.658 15.796 1.00 75.38 88 CYS A O 1
ATOM 680 N N . ILE A 1 89 ? -9.870 6.191 13.741 1.00 76.75 89 ILE A N 1
ATOM 681 C CA . ILE A 1 89 ? -9.471 4.838 13.364 1.00 76.75 89 ILE A CA 1
ATOM 682 C C . ILE A 1 89 ? -7.965 4.786 13.216 1.00 76.75 89 ILE A C 1
ATOM 684 O O . ILE A 1 89 ? -7.382 5.503 12.401 1.00 76.75 89 ILE A O 1
ATOM 688 N N . HIS A 1 90 ? -7.354 3.888 13.976 1.00 78.56 90 HIS A N 1
ATOM 689 C CA . HIS A 1 90 ? -5.943 3.562 13.912 1.00 78.56 90 HIS A CA 1
ATOM 690 C C . HIS A 1 90 ? -5.755 2.280 13.108 1.00 78.56 90 HIS A C 1
ATOM 692 O O . HIS A 1 90 ? -6.479 1.301 13.291 1.00 78.56 90 HIS A O 1
ATOM 698 N N . TYR A 1 91 ? -4.771 2.286 12.218 1.00 78.00 91 TYR A N 1
ATOM 699 C CA . TYR A 1 91 ? -4.387 1.113 11.442 1.00 78.00 91 TYR A CA 1
ATOM 700 C C . TYR A 1 91 ? -2.883 1.112 11.186 1.00 78.00 91 TYR A C 1
ATOM 702 O O . TYR A 1 91 ? -2.224 2.159 11.175 1.00 78.00 91 TYR A O 1
ATOM 710 N N . GLU A 1 92 ? -2.325 -0.080 11.008 1.00 74.19 92 GLU A N 1
ATOM 711 C CA . GLU A 1 92 ? -0.903 -0.266 10.746 1.00 74.19 92 GLU A CA 1
ATOM 712 C C . GLU A 1 92 ? -0.679 -0.679 9.290 1.00 74.19 92 GLU A C 1
ATOM 714 O O . GLU A 1 92 ? -1.135 -1.730 8.849 1.00 74.19 92 GLU A O 1
ATOM 719 N N . THR A 1 93 ? 0.055 0.151 8.544 1.00 70.81 93 THR A N 1
ATOM 720 C CA . THR A 1 93 ? 0.471 -0.140 7.166 1.00 70.81 93 THR A CA 1
ATOM 721 C C . THR A 1 93 ? 1.973 -0.353 7.141 1.00 70.81 93 THR A C 1
ATOM 723 O O . THR A 1 93 ? 2.693 0.595 7.453 1.00 70.81 93 THR A O 1
ATOM 726 N N . ARG A 1 94 ? 2.460 -1.533 6.716 1.00 63.88 94 ARG A N 1
ATOM 727 C CA . ARG A 1 94 ? 3.886 -1.813 6.401 1.00 63.88 94 ARG A CA 1
ATOM 728 C C . ARG A 1 94 ? 4.875 -1.025 7.298 1.00 63.88 94 ARG A C 1
ATOM 730 O O . ARG A 1 94 ? 5.730 -0.298 6.794 1.00 63.88 94 ARG A O 1
ATOM 737 N N . SER A 1 95 ? 4.695 -1.126 8.624 1.00 62.94 95 SER A N 1
ATOM 738 C CA . SER A 1 95 ? 5.510 -0.499 9.690 1.00 62.94 95 SER A CA 1
ATOM 739 C C . SER A 1 95 ? 5.273 0.985 10.038 1.00 62.94 95 SER A C 1
ATOM 741 O O . SER A 1 95 ? 6.062 1.565 10.787 1.00 62.94 95 SER A O 1
ATOM 743 N N . LYS A 1 96 ? 4.199 1.627 9.562 1.00 69.50 96 LYS A N 1
ATOM 744 C CA . LYS A 1 96 ? 3.772 2.965 10.013 1.00 69.50 96 LYS A CA 1
ATOM 745 C C . LYS A 1 96 ? 2.358 2.924 10.580 1.00 69.50 96 LYS A C 1
ATOM 747 O O . LYS A 1 96 ? 1.415 2.534 9.893 1.00 69.50 96 LYS A O 1
ATOM 752 N N . LYS A 1 97 ? 2.213 3.409 11.815 1.00 75.00 97 LYS A N 1
ATOM 753 C CA . LYS A 1 97 ? 0.907 3.675 12.426 1.00 75.00 97 LYS A CA 1
ATOM 754 C C . LYS A 1 97 ? 0.296 4.897 11.748 1.00 75.00 97 LYS A C 1
ATOM 756 O O . LYS A 1 97 ? 0.864 5.988 11.812 1.00 75.00 97 LYS A O 1
ATOM 761 N N . LYS A 1 98 ? -0.835 4.705 11.078 1.00 78.94 98 LYS A N 1
ATOM 762 C CA . LYS A 1 98 ? -1.640 5.777 10.492 1.00 78.94 98 LYS A CA 1
ATOM 763 C C . LYS A 1 98 ? -2.927 5.915 11.302 1.00 78.94 98 LYS A C 1
ATOM 765 O O . LYS A 1 98 ? -3.398 4.955 11.912 1.00 78.94 98 LYS A O 1
ATOM 770 N N . LYS A 1 99 ? -3.482 7.126 11.314 1.00 78.81 99 LYS A N 1
ATOM 771 C CA . LYS A 1 99 ? -4.792 7.403 11.900 1.00 78.81 99 LYS A CA 1
ATOM 772 C C . LYS A 1 99 ? -5.656 8.211 10.942 1.00 78.81 99 LYS A C 1
ATOM 774 O O . LYS A 1 99 ? -5.141 8.983 10.131 1.00 78.81 99 LYS A O 1
ATOM 779 N N . THR A 1 100 ? -6.961 8.002 11.006 1.00 77.69 100 THR A N 1
ATOM 780 C CA . THR A 1 100 ? -7.968 8.787 10.286 1.00 77.69 100 THR A CA 1
ATOM 781 C C . THR A 1 100 ? -9.057 9.149 11.278 1.00 77.69 100 THR A C 1
ATOM 783 O O . THR A 1 100 ? -9.683 8.256 11.839 1.00 77.69 100 THR A O 1
ATOM 786 N N . CYS A 1 101 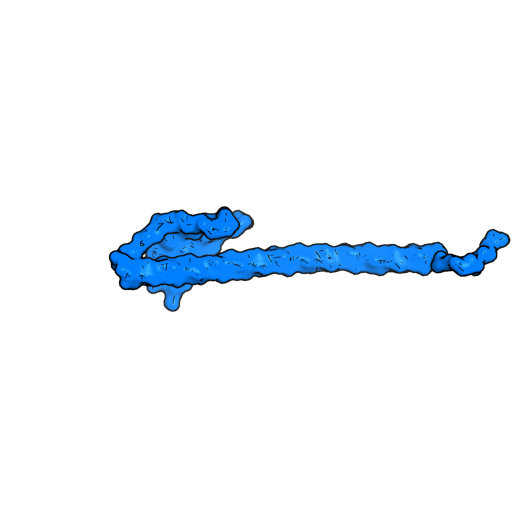? -9.238 10.443 11.512 1.00 73.50 101 CYS A N 1
ATOM 787 C CA . CYS A 1 101 ? -10.178 10.970 12.492 1.00 73.50 101 CYS A CA 1
ATOM 788 C C . CYS A 1 101 ? -11.294 11.739 11.794 1.00 73.50 101 CYS A C 1
ATOM 790 O O . CYS A 1 101 ? -11.063 12.372 10.759 1.00 73.50 101 CYS A O 1
ATOM 792 N N . LEU A 1 102 ? -12.495 11.667 12.363 1.00 67.44 102 LEU A N 1
ATOM 793 C CA . LEU A 1 102 ? -13.590 12.557 12.006 1.00 67.44 102 LEU A CA 1
ATOM 794 C C . LEU A 1 102 ? -13.370 13.887 12.744 1.00 67.44 102 LEU A C 1
ATOM 796 O O . LEU A 1 102 ? -13.395 13.893 13.973 1.00 67.44 102 LEU A O 1
ATOM 800 N N . SER A 1 103 ? -13.117 14.966 12.001 1.00 56.06 103 SER A N 1
ATOM 801 C CA . SER A 1 103 ? -13.098 16.345 12.513 1.00 56.06 103 SER A CA 1
ATOM 802 C C . SER A 1 103 ? -14.363 17.083 12.109 1.00 56.06 103 SER A C 1
ATOM 804 O O . SER A 1 103 ? -14.948 16.720 11.063 1.00 56.06 103 SER A O 1
#